Protein AF-A0A3E1EDT8-F1 (afdb_monomer_lite)

Foldseek 3Di:
DADDPVVVVVCCVVPPPDDPPVLQQDQDHHPVSLVVLLVVLLVVLLVQLVVQLVVQCVPVQPQWPPDPPDDLVSNLVSLVVSNVVSLVRSLVSSLVSCPNGRHPDDPDPSVVSSCVSSVQLVVQLVVQQVVLSVCSVVVNDTSVVSSVSSSVSSVVSSVVCCCVPVVDD

Secondary structure (DSSP, 8-state):
-PPPHHHHHHHHHHH-SS--HHHHH-SS--HHHHHHHHHHHHHHHHHHHHHHHHHHHHTTS---TT-TT--HHHHHHHHHHHHHHHHHHHHHHHHHHIIIII----SS-HHHHHHHHHHHHHHHHHHHHHHHHHHHHTT-S-HHHHHHHHHHHHHHHHHHHHHHHT---

Sequence (169 aa):
MQLSISELRDLVRQQGLLPTASTLLQKAPPSLLQLMKYGFFGVGSVLIYQSVFGMLGHSILPHFEELPSVSAGERKMNFILASAIGFGSANLFAYLTNVRWVFQGGRHNRITEFFLFSGVAFVGWVVGMIPGYLALEEGHAGSWVASGVVTVVSVIANFICRKLFIFVP

Radius of gyration: 19.09 Å; chains: 1; bounding box: 41×31×58 Å

Structure (mmCIF, N/CA/C/O backbone):
data_AF-A0A3E1EDT8-F1
#
_entry.id   AF-A0A3E1EDT8-F1
#
loop_
_atom_site.group_PDB
_atom_site.id
_atom_site.type_symbol
_atom_site.label_atom_id
_atom_site.label_alt_id
_atom_site.label_comp_id
_atom_site.label_asym_id
_atom_site.label_entity_id
_atom_site.label_seq_id
_atom_site.pdbx_PDB_ins_code
_atom_site.Cartn_x
_atom_site.Cartn_y
_atom_site.Cartn_z
_atom_site.occupancy
_atom_site.B_iso_or_equiv
_atom_site.auth_seq_id
_atom_site.auth_comp_id
_atom_site.auth_asym_id
_atom_site.auth_atom_id
_atom_site.pdbx_PDB_model_num
ATOM 1 N N . MET A 1 1 ? -6.668 4.376 28.227 1.00 40.19 1 MET A N 1
ATOM 2 C CA . MET A 1 1 ? -6.640 3.215 29.155 1.00 40.19 1 MET A CA 1
ATOM 3 C C . MET A 1 1 ? -5.840 2.090 28.494 1.00 40.19 1 MET A C 1
ATOM 5 O O . MET A 1 1 ? -6.380 1.360 27.674 1.00 40.19 1 MET A O 1
ATOM 9 N N . GLN A 1 2 ? -4.522 2.060 28.719 1.00 40.72 2 GLN A N 1
ATOM 10 C CA . GLN A 1 2 ? -3.594 1.090 28.118 1.00 40.72 2 GLN A CA 1
ATOM 11 C C . GLN A 1 2 ? -3.570 -0.173 28.980 1.00 40.72 2 GLN A C 1
ATOM 13 O O . GLN A 1 2 ? -3.262 -0.058 30.164 1.00 40.72 2 GLN A O 1
ATOM 18 N N . LEU A 1 3 ? -3.888 -1.345 28.415 1.00 51.41 3 LEU A N 1
ATOM 19 C CA . LEU A 1 3 ? -3.788 -2.584 29.183 1.00 51.41 3 LEU A CA 1
ATOM 20 C C . LEU A 1 3 ? -2.333 -3.075 29.295 1.00 51.41 3 LEU A C 1
ATOM 22 O O . LEU A 1 3 ? -1.617 -3.181 28.296 1.00 51.41 3 LEU A O 1
ATOM 26 N N . SER A 1 4 ? -1.925 -3.371 30.527 1.00 62.28 4 SER A N 1
ATOM 27 C CA . SER A 1 4 ? -0.604 -3.829 30.971 1.00 62.28 4 SER A CA 1
ATOM 28 C C . SER A 1 4 ? -0.453 -5.350 30.803 1.00 62.28 4 SER A C 1
ATOM 30 O O . SER A 1 4 ? -1.432 -6.095 30.819 1.00 62.28 4 SER A O 1
ATOM 32 N N . ILE A 1 5 ? 0.789 -5.847 30.709 1.00 59.50 5 ILE A N 1
ATOM 33 C CA . ILE A 1 5 ? 1.135 -7.289 30.696 1.00 59.50 5 ILE A CA 1
ATOM 34 C C . ILE A 1 5 ? 0.466 -8.046 31.864 1.00 59.50 5 ILE A C 1
ATOM 36 O O . ILE A 1 5 ? 0.157 -9.234 31.753 1.00 59.50 5 ILE A O 1
ATOM 40 N N . SER A 1 6 ? 0.186 -7.353 32.971 1.00 59.22 6 SER A N 1
ATOM 41 C CA . SER A 1 6 ? -0.538 -7.891 34.125 1.00 59.22 6 SER A CA 1
ATOM 42 C C . SER A 1 6 ? -1.968 -8.330 33.806 1.00 59.22 6 SER A C 1
ATOM 44 O O . SER A 1 6 ? -2.371 -9.400 34.246 1.00 59.22 6 SER A O 1
ATOM 46 N N . GLU A 1 7 ? -2.716 -7.579 33.000 1.00 62.50 7 GLU A N 1
ATOM 47 C CA . GLU A 1 7 ? -4.105 -7.925 32.670 1.00 62.50 7 GLU A CA 1
ATOM 48 C C . GLU A 1 7 ? -4.185 -9.051 31.634 1.00 62.50 7 GLU A C 1
ATOM 50 O O . GLU A 1 7 ? -5.140 -9.818 31.623 1.00 62.50 7 GLU A O 1
ATOM 55 N N . LEU A 1 8 ? -3.152 -9.198 30.798 1.00 57.38 8 LEU A N 1
ATOM 56 C CA . LEU A 1 8 ? -2.969 -10.334 29.891 1.00 57.38 8 LEU A CA 1
ATOM 57 C C . LEU A 1 8 ? -2.766 -11.627 30.691 1.00 57.38 8 LEU A C 1
ATOM 59 O O . LEU A 1 8 ? -3.400 -12.644 30.416 1.00 57.38 8 LEU A O 1
ATOM 63 N N . ARG A 1 9 ? -1.927 -11.559 31.734 1.00 62.66 9 ARG A N 1
ATOM 64 C CA . ARG A 1 9 ? -1.754 -12.650 32.694 1.00 62.66 9 ARG A CA 1
ATOM 65 C C . ARG A 1 9 ? -3.074 -12.969 33.389 1.00 62.66 9 ARG A C 1
ATOM 67 O O . ARG A 1 9 ? -3.389 -14.144 33.511 1.00 62.66 9 ARG A O 1
ATOM 74 N N . ASP A 1 10 ? -3.853 -11.968 33.785 1.00 64.06 10 ASP A N 1
ATOM 75 C CA . ASP A 1 10 ? -5.134 -12.185 34.467 1.00 64.06 10 ASP A CA 1
ATOM 76 C C . ASP A 1 10 ? -6.222 -12.742 33.527 1.00 64.06 10 ASP A C 1
ATOM 78 O O . ASP A 1 10 ? -6.965 -13.635 33.930 1.00 64.06 10 ASP A O 1
ATOM 82 N N . LEU A 1 11 ? -6.252 -12.340 32.251 1.00 58.78 11 LEU A N 1
ATOM 83 C CA . LEU A 1 11 ? -7.1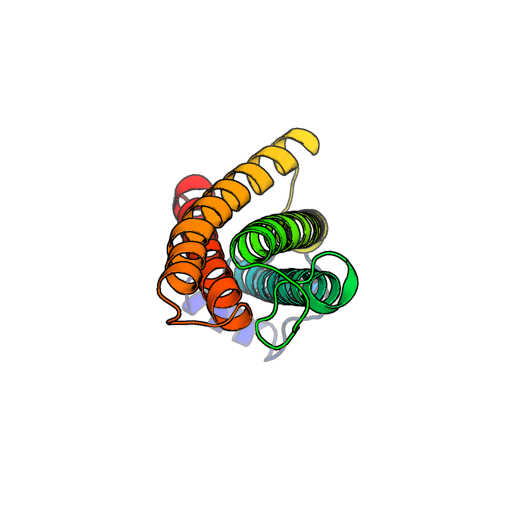12 -12.917 31.204 1.00 58.78 11 LEU A CA 1
ATOM 84 C C . LEU A 1 11 ? -6.776 -14.384 30.919 1.00 58.78 11 LEU A C 1
ATOM 86 O O . LEU A 1 11 ? -7.671 -15.226 30.878 1.00 58.78 11 LEU A O 1
ATOM 90 N N . VAL A 1 12 ? -5.487 -14.704 30.774 1.00 60.66 12 VAL A N 1
ATOM 91 C CA . VAL A 1 12 ? -5.000 -16.082 30.586 1.00 60.66 12 VAL A CA 1
ATOM 92 C C . VAL A 1 12 ? -5.297 -16.939 31.820 1.00 60.66 12 VAL A C 1
ATOM 94 O O . VAL A 1 12 ? -5.637 -18.115 31.696 1.00 60.66 12 VAL A O 1
ATOM 97 N N . ARG A 1 13 ? -5.214 -16.346 33.017 1.00 61.31 13 ARG A N 1
ATOM 98 C CA . ARG A 1 13 ? -5.467 -17.020 34.296 1.00 61.31 13 ARG A CA 1
ATOM 99 C C . ARG A 1 13 ? -6.959 -17.220 34.584 1.00 61.31 13 ARG A C 1
ATOM 101 O O . ARG A 1 13 ? -7.293 -18.191 35.251 1.00 61.31 13 ARG A O 1
ATOM 108 N N . GLN A 1 14 ? -7.841 -16.349 34.083 1.00 61.16 14 GLN A N 1
ATOM 109 C CA . GLN A 1 14 ? -9.298 -16.459 34.254 1.00 61.16 14 GLN A CA 1
ATOM 110 C C . GLN A 1 14 ? -10.004 -17.271 33.156 1.00 61.16 14 GLN A C 1
ATOM 112 O O . GLN A 1 14 ? -10.996 -17.926 33.461 1.00 61.16 14 GLN A O 1
ATOM 117 N N . GLN A 1 15 ? -9.538 -17.240 31.900 1.00 55.94 15 GLN A N 1
ATOM 118 C CA . GLN A 1 15 ? -10.228 -17.888 30.764 1.00 55.94 15 GLN A CA 1
ATOM 119 C C . GLN A 1 15 ? -9.564 -19.186 30.269 1.00 55.94 15 GLN A C 1
ATOM 121 O O . GLN A 1 15 ? -10.151 -19.894 29.453 1.00 55.94 15 GLN A O 1
ATOM 126 N N . GLY A 1 16 ? -8.379 -19.541 30.779 1.00 49.34 16 GLY A N 1
ATOM 127 C CA . GLY A 1 16 ? -7.576 -20.637 30.232 1.00 49.34 16 GLY A CA 1
ATOM 128 C C . GLY A 1 16 ? -6.863 -20.229 28.937 1.00 49.34 16 GLY A C 1
ATOM 129 O O . GLY A 1 16 ? -7.198 -19.226 28.317 1.00 49.34 16 GLY A O 1
ATOM 130 N N . LEU A 1 17 ? -5.843 -21.004 28.549 1.00 52.09 17 LEU A N 1
ATOM 131 C CA . LEU A 1 17 ? -4.834 -20.736 27.500 1.00 52.09 17 LEU A CA 1
ATOM 132 C C . LEU A 1 17 ? -5.343 -20.243 26.130 1.00 52.09 17 LEU A C 1
ATOM 134 O O . LEU A 1 17 ? -4.532 -19.810 25.312 1.00 52.09 17 LEU A O 1
ATOM 138 N N . LEU A 1 18 ? -6.644 -20.311 25.858 1.00 54.69 18 LEU A N 1
ATOM 139 C CA . LEU A 1 18 ? -7.230 -19.939 24.582 1.00 54.69 18 LEU A CA 1
ATOM 140 C C . LEU A 1 18 ? -8.352 -18.917 24.805 1.00 54.69 18 LE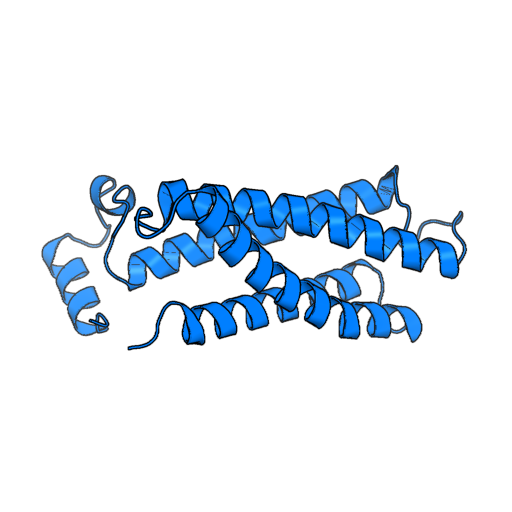U A C 1
ATOM 142 O O . LEU A 1 18 ? -9.359 -19.263 25.424 1.00 54.69 18 LEU A O 1
ATOM 146 N N . PRO A 1 19 ? -8.231 -17.677 24.290 1.00 55.84 19 PRO A N 1
ATOM 147 C CA . PRO A 1 19 ? -9.361 -16.759 24.263 1.00 55.84 19 PRO A CA 1
ATOM 148 C C . PRO A 1 19 ? -10.521 -17.435 23.529 1.00 55.84 19 PRO A C 1
ATOM 150 O O . PRO A 1 19 ? -10.361 -17.918 22.406 1.00 55.84 19 PRO A O 1
ATOM 153 N N . THR A 1 20 ? -11.687 -17.485 24.168 1.00 57.81 20 THR A N 1
ATOM 154 C CA . THR A 1 20 ? -12.886 -18.113 23.609 1.00 57.81 20 THR A CA 1
ATOM 155 C C . THR A 1 20 ? -13.177 -17.535 22.221 1.00 57.81 20 THR A C 1
ATOM 157 O O . THR A 1 20 ? -13.018 -16.331 21.997 1.00 57.81 20 THR A O 1
ATOM 160 N N . ALA A 1 21 ? -13.629 -18.364 21.274 1.00 56.72 21 ALA A N 1
ATOM 161 C CA . ALA A 1 21 ? -13.950 -17.922 19.910 1.00 56.72 21 ALA A CA 1
ATOM 162 C C . ALA A 1 21 ? -14.904 -16.707 19.889 1.00 56.72 21 ALA A C 1
ATOM 164 O O . ALA A 1 21 ? -14.790 -15.829 19.037 1.00 56.72 21 ALA A O 1
ATOM 165 N N . SER A 1 22 ? -15.789 -16.603 20.884 1.00 55.88 22 SER A N 1
ATOM 166 C CA . SER A 1 22 ? -16.663 -15.450 21.107 1.00 55.88 22 SER A CA 1
ATOM 167 C C . SER A 1 22 ? -15.902 -14.148 21.401 1.00 55.88 22 SER A C 1
ATOM 169 O O . SER A 1 22 ? -16.263 -13.104 20.861 1.00 55.88 22 SER A O 1
ATOM 171 N N . THR A 1 23 ? -14.824 -14.190 22.187 1.00 58.75 23 THR A N 1
ATOM 172 C CA . THR A 1 23 ? -13.964 -13.041 22.521 1.00 58.75 23 THR A CA 1
ATOM 173 C C . THR A 1 23 ? -13.156 -12.577 21.306 1.00 58.75 23 THR A C 1
ATOM 175 O O . THR A 1 23 ? -13.017 -11.378 21.061 1.00 58.75 23 THR A O 1
ATOM 178 N N . LEU A 1 24 ? -12.688 -13.517 20.475 1.00 57.72 24 LEU A N 1
ATOM 179 C CA . LEU A 1 24 ? -12.022 -13.215 19.202 1.00 57.72 24 LEU A CA 1
ATOM 180 C C . LEU A 1 24 ? -12.967 -12.574 18.178 1.00 57.72 24 LEU A C 1
ATOM 182 O O . LEU A 1 24 ? -12.514 -11.811 17.330 1.00 57.72 24 LEU A O 1
ATOM 186 N N . LEU A 1 25 ? -14.273 -12.817 18.258 1.00 58.81 25 LEU A N 1
ATOM 187 C CA . LEU A 1 25 ? -15.264 -12.235 17.348 1.00 58.81 25 LEU A CA 1
ATOM 188 C C . LEU A 1 25 ? -15.774 -10.851 17.792 1.00 58.81 25 LEU A C 1
ATOM 190 O O . LEU A 1 25 ? -16.412 -10.157 16.999 1.00 58.81 25 LEU A O 1
ATOM 194 N N . GLN A 1 26 ? -15.460 -10.395 19.011 1.00 62.94 26 GLN A N 1
ATOM 195 C CA . GLN A 1 26 ? -15.865 -9.065 19.477 1.00 62.94 26 GLN A CA 1
ATOM 196 C C . GLN A 1 26 ? -15.153 -7.943 18.709 1.00 62.94 26 GLN A C 1
ATOM 198 O O . GLN A 1 26 ? -13.947 -7.990 18.465 1.00 62.94 26 GLN A O 1
ATOM 203 N N . LYS A 1 27 ? -15.910 -6.900 18.352 1.00 52.78 27 LYS A N 1
ATOM 204 C CA . LYS A 1 27 ? -15.438 -5.721 17.601 1.00 52.78 27 LYS A CA 1
ATOM 205 C C . LYS A 1 27 ? -14.545 -4.759 18.401 1.00 52.78 27 LYS A C 1
ATOM 207 O O . LYS A 1 27 ? -13.895 -3.924 17.787 1.00 52.78 27 LYS A O 1
ATOM 212 N N . ALA A 1 28 ? -14.534 -4.852 19.732 1.00 55.19 28 ALA A N 1
ATOM 213 C CA . ALA A 1 28 ? -13.665 -4.067 20.619 1.00 55.19 28 ALA A CA 1
ATOM 214 C C . ALA A 1 28 ? -13.077 -4.961 21.721 1.00 55.19 28 ALA A C 1
ATOM 216 O O . ALA A 1 28 ? -13.509 -4.895 22.871 1.00 55.19 28 ALA A O 1
ATOM 217 N N . PRO A 1 29 ? -12.148 -5.859 21.368 1.00 58.66 29 PRO A N 1
ATOM 218 C CA . PRO A 1 29 ? -11.437 -6.637 22.366 1.00 58.66 29 PRO A CA 1
ATOM 219 C C . PRO A 1 29 ? -10.416 -5.749 23.113 1.00 58.66 29 PRO A C 1
ATOM 221 O O . PRO A 1 29 ? -10.138 -4.637 22.658 1.00 58.66 29 PRO A O 1
ATOM 224 N N . PRO A 1 30 ? -9.815 -6.223 24.221 1.00 69.62 30 PRO A N 1
ATOM 225 C CA . PRO A 1 30 ? -8.721 -5.526 24.902 1.00 69.62 30 PRO A CA 1
ATOM 226 C C . PRO A 1 30 ? -7.651 -5.021 23.920 1.00 69.62 30 PRO A C 1
ATOM 228 O O . PRO A 1 30 ? -7.389 -5.678 22.907 1.00 69.62 30 PRO A O 1
ATOM 231 N N . SER A 1 31 ? -7.007 -3.886 24.223 1.00 68.88 31 SER A N 1
ATOM 232 C CA . SER A 1 31 ? -6.115 -3.149 23.303 1.00 68.88 31 SER A CA 1
ATOM 233 C C . SER A 1 31 ? -5.069 -4.023 22.599 1.00 68.88 31 SER A C 1
ATOM 235 O O . SER A 1 31 ? -4.755 -3.801 21.430 1.00 68.88 31 SER A O 1
ATOM 237 N N . LEU A 1 32 ? -4.568 -5.061 23.271 1.00 66.25 32 LEU A N 1
ATOM 238 C CA . LEU A 1 32 ? -3.635 -6.016 22.681 1.00 66.25 32 LEU A CA 1
ATOM 239 C C . LEU A 1 32 ? -4.274 -6.937 21.632 1.00 66.25 32 LEU A C 1
ATOM 241 O O . LEU A 1 32 ? -3.706 -7.138 20.565 1.00 66.25 32 LEU A O 1
ATOM 245 N N . LEU A 1 33 ? -5.451 -7.501 21.898 1.00 69.94 33 LEU A N 1
ATOM 246 C CA . LEU A 1 33 ? -6.124 -8.376 20.935 1.00 69.94 33 LEU A CA 1
ATOM 247 C C . LEU A 1 33 ? -6.599 -7.573 19.710 1.00 69.94 33 LEU A C 1
ATOM 249 O O . LEU A 1 33 ? -6.584 -8.073 18.585 1.00 69.94 33 LEU A O 1
ATOM 253 N N . GLN A 1 34 ? -6.937 -6.297 19.898 1.00 69.81 34 GLN A N 1
ATOM 254 C CA . GLN A 1 34 ? -7.182 -5.367 18.799 1.00 69.81 34 GLN A CA 1
ATOM 255 C C . GLN A 1 34 ? -5.914 -5.133 17.962 1.00 69.81 34 GLN A C 1
ATOM 257 O O . GLN A 1 34 ? -5.981 -5.193 16.734 1.00 69.81 34 GLN A O 1
ATOM 262 N N . LEU A 1 35 ? -4.756 -4.948 18.607 1.00 74.25 35 LEU A N 1
ATOM 263 C CA . LEU A 1 35 ? -3.455 -4.851 17.937 1.00 74.25 35 LEU A CA 1
ATOM 264 C C . LEU A 1 35 ? -3.108 -6.131 17.161 1.00 74.25 35 LEU A C 1
ATOM 266 O O . LEU A 1 35 ? -2.631 -6.044 16.033 1.00 74.25 35 LEU A O 1
ATOM 270 N N . MET A 1 36 ? -3.387 -7.314 17.716 1.00 76.00 36 MET A N 1
ATOM 271 C CA . MET A 1 36 ? -3.151 -8.591 17.031 1.00 76.00 36 MET A CA 1
ATOM 272 C C . MET A 1 36 ? -4.004 -8.728 15.768 1.00 76.00 36 MET A C 1
ATOM 274 O O . MET A 1 36 ? -3.479 -9.069 14.709 1.00 76.00 36 MET A O 1
ATOM 278 N N . LYS A 1 37 ? -5.305 -8.413 15.843 1.00 79.38 37 LYS A N 1
ATOM 279 C CA . LYS A 1 37 ? -6.189 -8.403 14.664 1.00 79.38 37 LYS A CA 1
ATOM 280 C C . LYS A 1 37 ? -5.725 -7.393 13.623 1.00 79.38 37 LYS A C 1
ATOM 282 O O . LYS A 1 37 ? -5.686 -7.708 12.437 1.00 79.38 37 LYS A O 1
ATOM 287 N N . TYR A 1 38 ? -5.362 -6.193 14.072 1.00 80.06 38 TYR A N 1
ATOM 288 C CA . TYR A 1 38 ? -4.818 -5.150 13.213 1.00 80.06 38 TYR A CA 1
ATOM 289 C C . TYR A 1 38 ? -3.562 -5.635 12.477 1.00 80.06 38 TYR A C 1
ATOM 291 O O . TYR A 1 38 ? -3.481 -5.506 11.259 1.00 80.06 38 TYR A O 1
ATOM 299 N N . GLY A 1 39 ? -2.620 -6.251 13.197 1.00 82.00 39 GLY A N 1
ATOM 300 C CA . GLY A 1 39 ? -1.409 -6.833 12.622 1.00 82.00 39 GLY A CA 1
ATOM 301 C C . GLY A 1 39 ? -1.714 -7.938 11.611 1.00 82.00 39 GLY A C 1
ATOM 302 O O . GLY A 1 39 ? -1.183 -7.912 10.505 1.00 82.00 39 GLY A O 1
ATOM 303 N N . PHE A 1 40 ? -2.625 -8.855 11.943 1.00 87.38 40 PHE A N 1
ATOM 304 C CA . PHE A 1 40 ? -3.041 -9.943 11.054 1.00 87.38 40 PHE A CA 1
ATOM 305 C C . PHE A 1 40 ? -3.625 -9.429 9.729 1.00 87.38 40 PHE A C 1
ATOM 307 O O . PHE A 1 40 ? -3.173 -9.821 8.652 1.00 87.38 40 PHE A O 1
ATOM 314 N N . PHE A 1 41 ? -4.585 -8.501 9.784 1.00 88.88 41 PHE A N 1
ATOM 315 C CA . PHE A 1 41 ? -5.144 -7.898 8.570 1.00 88.88 41 PHE A CA 1
ATOM 316 C C . PHE A 1 41 ? -4.138 -6.997 7.843 1.00 88.88 41 PHE A C 1
ATOM 318 O O . PHE A 1 41 ? -4.192 -6.889 6.619 1.00 88.88 41 PHE A O 1
ATOM 325 N N . GLY A 1 42 ? -3.185 -6.402 8.566 1.00 87.25 42 GLY A N 1
ATOM 326 C CA . GLY A 1 42 ? -2.049 -5.688 7.988 1.00 87.25 42 GLY A CA 1
ATOM 327 C C . GLY A 1 42 ? -1.179 -6.594 7.115 1.00 87.25 42 GLY A C 1
ATOM 328 O O . GLY A 1 42 ? -0.891 -6.240 5.974 1.00 87.25 42 GLY A O 1
ATOM 329 N N . VAL A 1 43 ? -0.837 -7.795 7.591 1.00 90.56 43 VAL A N 1
ATOM 330 C CA . VAL A 1 43 ? -0.117 -8.800 6.785 1.00 90.56 43 VAL A CA 1
ATOM 331 C C . VAL A 1 43 ? -0.936 -9.196 5.555 1.00 90.56 43 VAL A C 1
ATOM 333 O O . VAL A 1 43 ? -0.402 -9.216 4.449 1.00 90.56 43 VAL A O 1
ATOM 336 N N . GLY A 1 44 ? -2.244 -9.426 5.710 1.00 93.31 44 GLY A N 1
ATOM 337 C CA . GLY A 1 44 ? -3.134 -9.706 4.575 1.00 93.31 44 GLY A CA 1
ATOM 338 C C . GLY A 1 44 ? -3.131 -8.591 3.521 1.00 93.31 44 GLY A C 1
ATOM 339 O O . GLY A 1 44 ? -3.065 -8.863 2.325 1.00 93.31 44 GLY A O 1
ATOM 340 N N . SER A 1 45 ? -3.115 -7.329 3.957 1.00 93.00 45 SER A N 1
ATOM 341 C CA . SER A 1 45 ? -2.999 -6.169 3.068 1.00 93.00 45 SER A CA 1
ATOM 342 C C . SER A 1 45 ? -1.679 -6.161 2.291 1.00 93.00 45 SER A C 1
ATOM 344 O O . SER A 1 45 ? -1.676 -5.837 1.106 1.00 93.00 45 SER A O 1
ATOM 346 N N . VAL A 1 46 ? -0.562 -6.523 2.930 1.00 93.12 46 VAL A N 1
ATOM 347 C CA . VAL A 1 46 ? 0.747 -6.626 2.263 1.00 93.12 46 VAL A CA 1
ATOM 348 C C . VAL A 1 46 ? 0.740 -7.729 1.205 1.00 93.12 46 VAL A C 1
ATOM 350 O O . VAL A 1 46 ? 1.233 -7.516 0.099 1.00 93.12 46 VAL A O 1
ATOM 353 N N . LEU A 1 47 ? 0.140 -8.885 1.502 1.00 95.31 47 LEU A N 1
ATOM 354 C CA . LEU A 1 47 ? 0.023 -9.977 0.532 1.00 95.31 47 LEU A CA 1
ATOM 355 C C . LEU A 1 47 ? -0.806 -9.565 -0.688 1.00 95.31 47 LEU A C 1
ATOM 357 O O . LEU A 1 47 ? -0.416 -9.864 -1.814 1.00 95.31 47 LEU A O 1
ATOM 361 N N . ILE A 1 48 ? -1.908 -8.836 -0.485 1.00 96.38 48 ILE A N 1
ATOM 362 C CA . ILE A 1 48 ? -2.717 -8.295 -1.587 1.00 96.38 48 ILE A CA 1
ATOM 363 C C . ILE A 1 48 ? -1.908 -7.307 -2.422 1.00 96.38 48 ILE A C 1
ATOM 365 O O . ILE A 1 48 ? -1.918 -7.419 -3.646 1.00 96.38 48 ILE A O 1
ATOM 369 N N . TYR A 1 49 ? -1.180 -6.386 -1.781 1.00 95.50 49 TYR A N 1
ATOM 370 C CA . TYR A 1 49 ? -0.307 -5.443 -2.480 1.00 95.50 49 TYR A CA 1
ATOM 371 C C . TYR A 1 49 ? 0.681 -6.180 -3.389 1.00 95.50 49 TYR A C 1
ATOM 373 O O . TYR A 1 49 ? 0.697 -5.935 -4.592 1.00 95.50 49 TYR A O 1
ATOM 381 N N . GLN A 1 50 ? 1.447 -7.122 -2.829 1.00 93.62 50 GLN A N 1
ATOM 382 C CA . GLN A 1 50 ? 2.480 -7.845 -3.574 1.00 93.62 50 GLN A CA 1
ATOM 383 C C . GLN A 1 50 ? 1.894 -8.734 -4.673 1.00 93.62 50 GLN A C 1
ATOM 385 O O . GLN A 1 50 ? 2.460 -8.818 -5.760 1.00 93.62 50 GLN A O 1
ATOM 390 N N . SER A 1 51 ? 0.735 -9.350 -4.425 1.00 95.62 51 SER A N 1
ATOM 391 C CA . SER A 1 51 ? 0.054 -10.181 -5.422 1.00 95.62 51 SER A CA 1
ATOM 392 C C . SER A 1 51 ? -0.421 -9.344 -6.607 1.00 95.62 51 SER A C 1
ATOM 394 O O . SER A 1 51 ? -0.123 -9.678 -7.748 1.00 95.62 51 SER A O 1
ATOM 396 N N . VAL A 1 52 ? -1.111 -8.227 -6.356 1.00 96.69 52 VAL A N 1
ATOM 397 C CA . VAL A 1 52 ? -1.600 -7.336 -7.421 1.00 96.69 52 VAL A CA 1
ATOM 398 C C . VAL A 1 52 ? -0.432 -6.706 -8.175 1.00 96.69 52 VAL A C 1
ATOM 400 O O . VAL A 1 52 ? -0.429 -6.710 -9.404 1.00 96.69 52 VAL A O 1
ATOM 403 N N . PHE A 1 53 ? 0.576 -6.215 -7.453 1.00 94.94 53 PHE A N 1
ATOM 404 C CA . PHE A 1 53 ? 1.786 -5.643 -8.036 1.00 94.94 53 PHE A CA 1
ATOM 405 C C . PHE A 1 53 ? 2.496 -6.645 -8.957 1.00 94.94 53 PHE A C 1
ATOM 407 O O . PHE A 1 53 ? 2.755 -6.328 -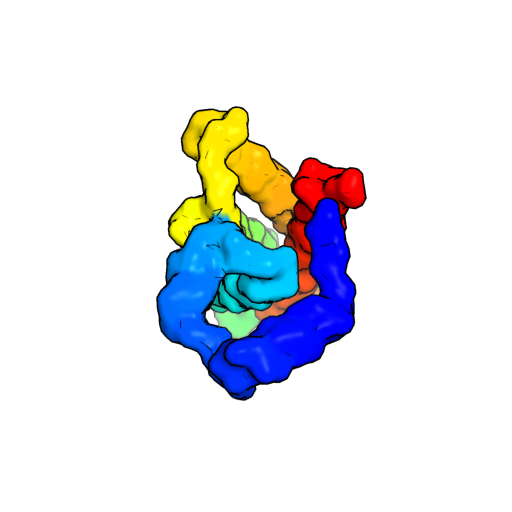10.117 1.00 94.94 53 PHE A O 1
ATOM 414 N N . GLY A 1 54 ? 2.730 -7.873 -8.482 1.00 93.12 54 GLY A N 1
ATOM 415 C CA . GLY A 1 54 ? 3.376 -8.928 -9.261 1.00 93.12 54 GLY A CA 1
ATOM 416 C C . GLY A 1 54 ? 2.547 -9.389 -10.457 1.00 93.12 54 GLY A C 1
ATOM 417 O O . GLY A 1 54 ? 3.071 -9.493 -11.564 1.00 93.12 54 GLY A O 1
ATOM 418 N N . MET A 1 55 ? 1.239 -9.599 -10.276 1.00 95.00 55 MET A N 1
ATOM 419 C CA . MET A 1 55 ? 0.341 -9.977 -11.371 1.00 95.00 55 MET A CA 1
ATOM 420 C C . MET A 1 55 ? 0.356 -8.932 -12.488 1.00 95.00 55 MET A C 1
ATOM 422 O O . MET A 1 55 ? 0.516 -9.292 -13.653 1.00 95.00 55 MET A O 1
ATOM 426 N N . LEU A 1 56 ? 0.242 -7.645 -12.148 1.00 94.12 56 LEU A N 1
ATOM 427 C CA . LEU A 1 56 ? 0.332 -6.559 -13.125 1.00 94.12 56 LEU A CA 1
ATOM 428 C C . LEU A 1 56 ? 1.724 -6.490 -13.754 1.00 94.12 56 LEU A C 1
ATOM 430 O O . LEU A 1 56 ? 1.825 -6.322 -14.965 1.00 94.12 56 LEU A O 1
ATOM 434 N N . GLY A 1 57 ? 2.773 -6.685 -12.955 1.00 91.50 57 GLY A N 1
ATOM 435 C CA . GLY A 1 57 ? 4.166 -6.655 -13.389 1.00 91.50 57 GLY A CA 1
ATOM 436 C C . GLY A 1 57 ? 4.573 -7.731 -14.379 1.00 91.50 57 GLY A C 1
ATOM 437 O O . GLY A 1 57 ? 5.486 -7.501 -15.165 1.00 91.50 57 GLY A O 1
ATOM 438 N N . HIS A 1 58 ? 3.894 -8.876 -14.380 1.00 89.56 58 HIS A N 1
ATOM 439 C CA . HIS A 1 58 ? 4.133 -9.943 -15.353 1.00 89.56 58 HIS A CA 1
ATOM 440 C C . HIS A 1 58 ? 3.211 -9.885 -16.578 1.00 89.56 58 HIS A C 1
ATOM 442 O O . HIS A 1 58 ? 3.489 -10.566 -17.559 1.00 89.56 58 HIS A O 1
ATOM 448 N N . SER A 1 59 ? 2.117 -9.114 -16.539 1.00 90.06 59 SER A N 1
ATOM 449 C CA . SER A 1 59 ? 1.073 -9.166 -17.575 1.00 90.06 59 SER A CA 1
ATOM 450 C C . SER A 1 59 ? 0.794 -7.818 -18.243 1.00 90.06 59 SER A C 1
ATOM 452 O O . SER A 1 59 ? 1.126 -7.633 -19.409 1.00 90.06 59 SER A O 1
ATOM 454 N N . ILE A 1 60 ? 0.166 -6.884 -17.527 1.00 92.00 60 ILE A N 1
ATOM 455 C CA . ILE A 1 60 ? -0.398 -5.646 -18.093 1.00 92.00 60 ILE A CA 1
ATOM 456 C C . ILE A 1 60 ? 0.613 -4.495 -18.066 1.00 92.00 60 ILE A C 1
ATOM 458 O O . ILE A 1 60 ? 0.676 -3.697 -18.996 1.00 92.00 60 ILE A O 1
ATOM 462 N N . LEU A 1 61 ? 1.394 -4.399 -16.991 1.00 92.38 61 LEU A N 1
ATOM 463 C CA . LEU A 1 61 ? 2.332 -3.312 -16.716 1.00 92.38 61 LEU A CA 1
ATOM 464 C C . LEU A 1 61 ? 3.734 -3.893 -16.520 1.00 92.38 61 LEU A C 1
ATOM 466 O O . LEU A 1 61 ? 4.240 -3.880 -15.393 1.00 92.38 61 LEU A O 1
ATOM 470 N N . PRO A 1 62 ? 4.360 -4.431 -17.581 1.00 91.00 62 PRO A N 1
ATOM 471 C CA . PRO A 1 62 ? 5.623 -5.137 -17.471 1.00 91.00 62 PRO A CA 1
ATOM 472 C C . PRO A 1 62 ? 6.707 -4.222 -16.906 1.00 91.00 62 PRO A C 1
ATOM 474 O O . PRO A 1 62 ? 7.043 -3.191 -17.493 1.00 91.00 62 PRO A O 1
ATOM 477 N N . HIS A 1 63 ? 7.226 -4.584 -15.734 1.00 88.62 63 HIS A N 1
ATOM 478 C CA . HIS A 1 63 ? 8.241 -3.788 -15.045 1.00 88.62 63 HIS A CA 1
ATOM 479 C C . HIS A 1 63 ? 9.338 -4.616 -14.366 1.00 88.62 63 HIS A C 1
ATOM 481 O O . HIS A 1 63 ? 10.214 -4.041 -13.721 1.00 88.62 63 HIS A O 1
ATOM 487 N N . PHE A 1 64 ? 9.306 -5.945 -14.480 1.00 87.25 64 PHE A N 1
ATOM 488 C CA . PHE A 1 64 ? 10.381 -6.810 -13.995 1.00 87.25 64 PHE A CA 1
ATOM 489 C C . PHE A 1 64 ? 11.589 -6.794 -14.929 1.00 87.25 64 PHE A C 1
ATOM 491 O O . PHE A 1 64 ? 11.461 -6.620 -16.141 1.00 87.25 64 PHE A O 1
ATOM 498 N N . GLU A 1 65 ? 12.776 -6.964 -14.349 1.00 81.94 65 GLU A N 1
ATOM 499 C CA . GLU A 1 65 ? 14.036 -6.799 -15.075 1.00 81.94 65 GLU A CA 1
ATOM 500 C C . GLU A 1 65 ? 14.294 -7.883 -16.113 1.00 81.94 65 GLU A C 1
ATOM 502 O O . GLU A 1 65 ? 14.841 -7.601 -17.177 1.00 81.94 65 GLU A O 1
ATOM 507 N N . GLU A 1 66 ? 13.815 -9.084 -15.810 1.00 80.38 66 GLU A N 1
ATOM 508 C CA . GLU A 1 66 ? 13.852 -10.286 -16.639 1.00 80.38 66 GLU A CA 1
ATOM 509 C C . GLU A 1 66 ? 12.985 -10.207 -17.905 1.00 80.38 66 GLU A C 1
ATOM 511 O O . GLU A 1 66 ? 13.110 -11.059 -18.783 1.00 80.38 66 GLU A O 1
ATOM 516 N N . LEU A 1 67 ? 12.124 -9.190 -18.032 1.00 78.56 67 LEU A N 1
ATOM 517 C CA . LEU A 1 67 ? 11.261 -9.013 -19.199 1.00 78.56 67 LEU A CA 1
ATOM 518 C C . LEU A 1 67 ? 11.989 -8.198 -20.289 1.00 78.56 67 LEU A C 1
ATOM 520 O O . LEU A 1 67 ? 12.287 -7.017 -20.077 1.00 78.56 67 LEU A O 1
ATOM 524 N N . PRO A 1 68 ? 12.253 -8.788 -21.474 1.00 68.81 68 PRO A N 1
ATOM 525 C CA . PRO A 1 68 ? 13.148 -8.213 -22.483 1.00 68.81 68 PRO A CA 1
ATOM 526 C C . PRO A 1 68 ? 12.539 -7.072 -23.319 1.00 68.81 68 PRO A C 1
ATOM 528 O O . PRO A 1 68 ? 13.218 -6.527 -24.183 1.00 68.81 68 PRO A O 1
ATOM 531 N N . SER A 1 69 ? 11.272 -6.706 -23.106 1.00 66.75 69 SER A N 1
ATOM 532 C CA . SER A 1 69 ? 10.490 -5.907 -24.064 1.00 66.75 69 SER A CA 1
ATOM 533 C C . SER A 1 69 ? 10.148 -4.479 -23.621 1.00 66.75 69 SER A C 1
ATOM 535 O O . SER A 1 69 ? 9.236 -3.888 -24.192 1.00 66.75 69 SER A O 1
ATOM 537 N N . VAL A 1 70 ? 10.805 -3.926 -22.595 1.00 81.56 70 VAL A N 1
ATOM 538 C CA . VAL A 1 70 ? 10.406 -2.629 -22.011 1.00 81.56 70 VAL A CA 1
ATOM 539 C C . VAL A 1 70 ? 11.615 -1.730 -21.789 1.00 81.56 70 VAL A C 1
ATOM 541 O O . VAL A 1 70 ? 12.594 -2.147 -21.166 1.00 81.56 70 VAL A O 1
ATOM 544 N N . SER A 1 71 ? 11.544 -0.485 -22.263 1.00 85.62 71 SER A N 1
ATOM 545 C CA . SER A 1 71 ? 12.592 0.509 -22.017 1.00 85.62 71 SER A CA 1
ATOM 546 C C . SER A 1 71 ? 12.683 0.882 -20.531 1.00 85.62 71 SER A C 1
ATOM 548 O O . SER A 1 71 ? 11.731 0.724 -19.765 1.00 85.62 71 SER A O 1
ATOM 550 N N . ALA A 1 72 ? 13.821 1.431 -20.095 1.00 82.06 72 ALA A N 1
ATOM 551 C CA . ALA A 1 72 ? 14.007 1.829 -18.696 1.00 82.06 72 ALA A CA 1
ATOM 552 C C . ALA A 1 72 ? 12.974 2.877 -18.223 1.00 82.06 72 ALA A C 1
ATOM 554 O O . ALA A 1 72 ? 12.518 2.825 -17.082 1.00 82.06 72 ALA A O 1
ATOM 555 N N . GLY A 1 73 ? 12.576 3.810 -19.096 1.00 83.56 73 GLY A N 1
ATOM 556 C CA . GLY A 1 73 ? 11.562 4.822 -18.780 1.00 83.56 73 GLY A CA 1
ATOM 557 C C . GLY A 1 73 ? 10.162 4.225 -18.618 1.00 83.56 73 GLY A C 1
ATOM 558 O O . GLY A 1 73 ? 9.474 4.505 -17.637 1.00 83.56 73 GLY A O 1
ATOM 559 N N . GLU A 1 74 ? 9.763 3.343 -19.535 1.00 88.06 74 GLU A N 1
ATOM 560 C CA . GLU A 1 74 ? 8.479 2.636 -19.457 1.00 88.06 74 GLU A CA 1
ATOM 561 C C . GLU A 1 74 ? 8.419 1.714 -18.238 1.00 88.06 74 GLU A C 1
ATOM 563 O O . GLU A 1 74 ? 7.405 1.673 -17.546 1.00 88.06 74 GLU A O 1
ATOM 568 N N . ARG A 1 75 ? 9.526 1.039 -17.907 1.00 86.81 75 ARG A N 1
ATOM 569 C CA . ARG A 1 75 ? 9.642 0.179 -16.723 1.00 86.81 75 ARG A CA 1
ATOM 570 C C . ARG A 1 75 ? 9.355 0.952 -15.437 1.00 86.81 75 ARG A C 1
ATOM 572 O O . ARG A 1 75 ? 8.600 0.474 -14.594 1.00 86.81 75 ARG A O 1
ATOM 579 N N .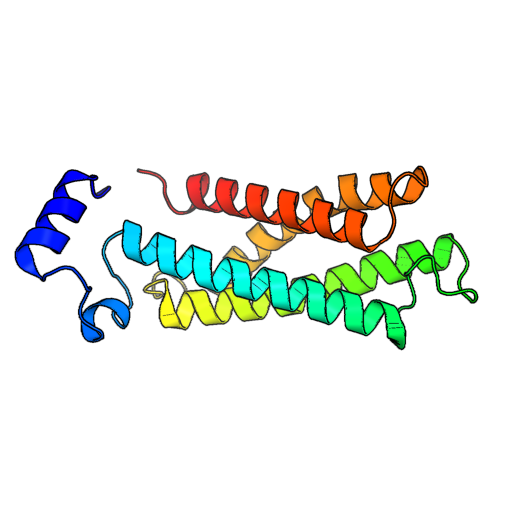 LYS A 1 76 ? 9.906 2.162 -15.308 1.00 87.19 76 LYS A N 1
ATOM 580 C CA . LYS A 1 76 ? 9.661 3.050 -14.160 1.00 87.19 76 LYS A CA 1
ATOM 581 C C . LYS A 1 76 ? 8.193 3.460 -14.067 1.00 87.19 76 LYS A C 1
ATOM 583 O O . LYS A 1 76 ? 7.602 3.375 -12.993 1.00 87.19 76 LYS A O 1
ATOM 588 N N . MET A 1 77 ? 7.588 3.862 -15.184 1.00 89.94 77 MET A N 1
ATOM 589 C CA . MET A 1 77 ? 6.172 4.238 -15.206 1.00 89.94 77 MET A CA 1
ATOM 590 C C . MET A 1 77 ? 5.272 3.049 -14.851 1.00 89.94 77 MET A C 1
ATOM 592 O O . MET A 1 77 ? 4.399 3.163 -13.992 1.00 89.94 77 MET A O 1
ATOM 596 N N . ASN A 1 78 ? 5.532 1.884 -15.442 1.00 92.62 78 ASN A N 1
ATOM 597 C CA . ASN A 1 78 ? 4.801 0.650 -15.170 1.00 92.62 78 ASN A CA 1
ATOM 598 C C . ASN A 1 78 ? 4.932 0.220 -13.705 1.00 92.62 78 ASN A C 1
ATOM 600 O O . ASN A 1 78 ? 3.936 -0.175 -13.102 1.00 92.62 78 ASN A O 1
ATOM 604 N N . PHE A 1 79 ? 6.119 0.359 -13.107 1.00 91.12 79 PHE A N 1
ATOM 605 C CA . PHE A 1 79 ? 6.340 0.119 -11.680 1.00 91.12 79 PHE A CA 1
ATOM 606 C C . PHE A 1 79 ? 5.484 1.044 -10.805 1.00 91.12 79 PHE A C 1
ATOM 608 O O . PHE A 1 79 ? 4.829 0.575 -9.872 1.00 91.12 79 PHE A O 1
ATOM 615 N N . ILE A 1 80 ? 5.456 2.348 -11.106 1.00 92.25 80 ILE A N 1
ATOM 616 C CA . ILE A 1 80 ? 4.662 3.333 -10.355 1.00 92.25 80 ILE A CA 1
ATOM 617 C C . ILE A 1 80 ? 3.168 3.012 -10.467 1.00 92.25 80 ILE A C 1
ATOM 619 O O . ILE A 1 80 ? 2.472 2.975 -9.453 1.00 92.25 80 ILE A O 1
ATOM 623 N N . LEU A 1 81 ? 2.679 2.733 -11.677 1.00 94.38 81 LEU A N 1
ATOM 624 C CA . LEU A 1 81 ? 1.274 2.408 -11.926 1.00 94.38 81 LEU A CA 1
ATOM 625 C C . LEU A 1 81 ? 0.862 1.095 -11.247 1.00 94.38 81 LEU A C 1
ATOM 627 O O . LEU A 1 81 ? -0.165 1.053 -10.568 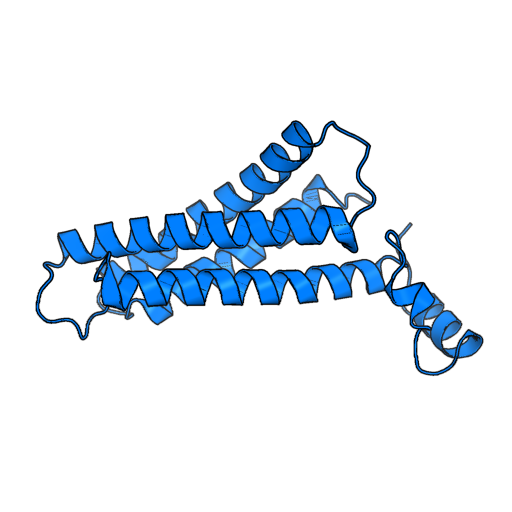1.00 94.38 81 LEU A O 1
ATOM 631 N N . ALA A 1 82 ? 1.677 0.042 -11.360 1.00 94.44 82 ALA A N 1
ATOM 632 C CA . ALA A 1 82 ? 1.426 -1.231 -10.690 1.00 94.44 82 ALA A CA 1
ATOM 633 C C . ALA A 1 82 ? 1.429 -1.067 -9.163 1.00 94.44 82 ALA A C 1
ATOM 635 O O . ALA A 1 82 ? 0.553 -1.604 -8.483 1.00 94.44 82 ALA A O 1
ATOM 636 N N . SER A 1 83 ? 2.358 -0.268 -8.626 1.00 93.12 83 SER A N 1
ATOM 637 C CA . SER A 1 83 ? 2.421 0.061 -7.196 1.00 93.12 83 SER A CA 1
ATOM 638 C C . SER A 1 83 ? 1.187 0.835 -6.738 1.00 93.12 83 SER A C 1
ATOM 640 O O . SER A 1 83 ? 0.635 0.534 -5.684 1.00 93.12 83 SER A O 1
ATOM 642 N N . ALA A 1 84 ? 0.703 1.794 -7.530 1.00 95.12 84 ALA A N 1
ATOM 643 C CA . ALA A 1 84 ? -0.488 2.576 -7.207 1.00 95.12 84 ALA A CA 1
ATOM 644 C C . ALA A 1 84 ? -1.761 1.710 -7.183 1.00 95.12 84 ALA A C 1
ATOM 646 O O . ALA A 1 84 ? -2.571 1.816 -6.259 1.00 95.12 84 ALA A O 1
ATOM 647 N N . ILE A 1 85 ? -1.924 0.809 -8.158 1.00 96.19 85 ILE A N 1
ATOM 648 C CA . ILE A 1 85 ? -3.070 -0.115 -8.219 1.00 96.19 85 ILE A CA 1
ATOM 649 C C . ILE A 1 85 ? -3.000 -1.145 -7.081 1.00 96.19 85 ILE A C 1
ATOM 651 O O . ILE A 1 85 ? -4.010 -1.418 -6.420 1.00 96.19 85 ILE A O 1
ATOM 655 N N . GLY A 1 86 ? -1.806 -1.679 -6.805 1.00 95.81 86 GLY A N 1
ATOM 656 C CA . GLY A 1 86 ? -1.556 -2.553 -5.660 1.00 95.81 86 GLY A CA 1
ATOM 657 C C . GLY A 1 86 ? -1.892 -1.862 -4.340 1.00 95.81 86 GLY A C 1
ATOM 658 O O . GLY A 1 86 ? -2.602 -2.431 -3.509 1.00 95.81 86 GLY A O 1
ATOM 659 N N . PHE A 1 87 ? -1.457 -0.609 -4.169 1.00 94.62 87 PHE A N 1
ATOM 660 C CA . PHE A 1 87 ? -1.762 0.212 -2.997 1.00 94.62 87 PHE A CA 1
ATOM 661 C C . PHE A 1 87 ? -3.268 0.414 -2.831 1.00 94.62 87 PHE A C 1
ATOM 663 O O . PHE A 1 87 ? -3.790 0.168 -1.746 1.00 94.62 87 PHE A O 1
ATOM 670 N N . GLY A 1 88 ? -3.983 0.805 -3.889 1.00 95.38 88 GLY A N 1
ATOM 671 C CA . GLY A 1 88 ? -5.433 1.004 -3.835 1.00 95.38 88 GLY A CA 1
ATOM 672 C C . GLY A 1 88 ? -6.182 -0.261 -3.405 1.00 95.38 88 GLY A C 1
ATOM 673 O O . GLY A 1 88 ? -7.039 -0.207 -2.520 1.00 95.38 88 GLY A O 1
ATOM 674 N N . SER A 1 89 ? -5.803 -1.410 -3.969 1.00 95.94 89 SER A N 1
ATOM 675 C CA . SER A 1 89 ? -6.400 -2.718 -3.662 1.00 95.94 89 SER A CA 1
ATOM 676 C C . SER A 1 89 ? -6.146 -3.141 -2.212 1.00 95.94 89 SER A C 1
ATOM 678 O O . SER A 1 89 ? -7.068 -3.528 -1.488 1.00 95.94 89 SER A O 1
ATOM 680 N N . ALA A 1 90 ? -4.898 -3.012 -1.763 1.00 94.25 90 ALA A N 1
ATOM 681 C CA . ALA A 1 90 ? -4.483 -3.310 -0.400 1.00 94.25 90 ALA A CA 1
ATOM 682 C C . ALA A 1 90 ? -5.158 -2.378 0.618 1.00 94.25 90 ALA A C 1
ATOM 684 O O . ALA A 1 90 ? -5.708 -2.837 1.617 1.00 94.25 90 ALA A O 1
ATOM 685 N N . ASN A 1 91 ? -5.193 -1.073 0.337 1.00 93.00 91 ASN A N 1
ATOM 686 C CA . ASN A 1 91 ? -5.820 -0.074 1.195 1.00 93.00 91 ASN A CA 1
ATOM 687 C C . ASN A 1 91 ? -7.330 -0.309 1.337 1.00 93.00 91 ASN A C 1
ATOM 689 O O . ASN A 1 91 ? -7.860 -0.209 2.444 1.00 93.00 91 ASN A O 1
ATOM 693 N N . LEU A 1 92 ? -8.019 -0.680 0.253 1.00 93.19 92 LEU A N 1
ATOM 694 C CA . LEU A 1 92 ? -9.437 -1.030 0.309 1.00 93.19 92 LEU A CA 1
ATOM 695 C C . LEU A 1 92 ? -9.674 -2.254 1.202 1.00 93.19 92 LEU A C 1
ATOM 697 O O . LEU A 1 92 ? -10.527 -2.209 2.090 1.00 93.19 92 LEU A O 1
ATOM 701 N N . PHE A 1 93 ? -8.895 -3.323 1.024 1.00 94.62 93 PHE A N 1
ATOM 702 C CA . PHE A 1 93 ? -8.969 -4.502 1.889 1.00 94.62 93 PHE A CA 1
ATOM 703 C C . PHE A 1 93 ? -8.700 -4.154 3.356 1.00 94.62 93 PHE A C 1
ATOM 705 O O . PHE A 1 93 ? -9.457 -4.551 4.248 1.00 94.62 93 PHE A O 1
ATOM 712 N N . ALA A 1 94 ? -7.646 -3.382 3.616 1.00 90.38 94 ALA A N 1
ATOM 713 C CA . ALA A 1 94 ? -7.286 -2.951 4.954 1.00 90.38 94 ALA A CA 1
ATOM 714 C C . ALA A 1 94 ? -8.417 -2.125 5.575 1.00 90.38 94 ALA A C 1
ATOM 716 O O . ALA A 1 94 ? -8.792 -2.377 6.715 1.00 90.38 94 ALA A O 1
ATOM 717 N N . TYR A 1 95 ? -9.019 -1.189 4.844 1.00 88.94 95 TYR A N 1
ATOM 718 C CA . TYR A 1 95 ? -10.144 -0.401 5.342 1.00 88.94 95 TYR A CA 1
ATOM 719 C C . TYR A 1 95 ? -11.348 -1.283 5.692 1.00 88.94 95 TYR A C 1
ATOM 721 O O . TYR A 1 95 ? -11.853 -1.219 6.817 1.00 88.94 95 TYR A O 1
ATOM 729 N N . LEU A 1 96 ? -11.779 -2.143 4.762 1.00 89.75 96 LEU A N 1
ATOM 730 C CA . LEU A 1 96 ? -12.936 -3.019 4.958 1.00 89.75 96 LEU A CA 1
ATOM 731 C C . LEU A 1 96 ? -12.734 -3.937 6.161 1.00 89.75 96 LEU A C 1
ATOM 733 O O . LEU A 1 96 ? -13.624 -4.061 7.005 1.00 89.75 96 LEU A O 1
ATOM 737 N N . THR A 1 97 ? -11.550 -4.539 6.279 1.00 88.56 97 THR A N 1
ATOM 738 C CA . THR A 1 97 ? -11.248 -5.444 7.389 1.00 88.56 97 THR A CA 1
ATOM 739 C C . THR A 1 97 ? -11.189 -4.717 8.727 1.00 88.56 97 THR A C 1
ATOM 741 O O . THR A 1 97 ? -11.753 -5.182 9.722 1.00 88.56 97 THR A O 1
ATOM 744 N N . ASN A 1 98 ? -10.589 -3.527 8.743 1.00 83.81 98 ASN A N 1
ATOM 745 C CA . ASN A 1 98 ? -10.476 -2.710 9.940 1.00 83.81 98 ASN A CA 1
ATOM 746 C C . ASN A 1 98 ? -11.836 -2.224 10.447 1.00 83.81 98 ASN A C 1
ATOM 748 O O . ASN A 1 98 ? -12.126 -2.347 11.635 1.00 83.81 98 ASN A O 1
ATOM 752 N N . VAL A 1 99 ? -12.707 -1.747 9.560 1.00 81.88 99 VAL A N 1
ATOM 753 C CA . VAL A 1 99 ? -14.061 -1.295 9.917 1.00 81.88 99 VAL A CA 1
ATOM 754 C C . VAL A 1 99 ? -14.976 -2.455 10.327 1.00 81.88 99 VAL A C 1
ATOM 756 O O . VAL A 1 99 ? -15.848 -2.305 11.193 1.00 81.88 99 VAL A O 1
ATOM 759 N N . ARG A 1 100 ? -14.820 -3.625 9.698 1.00 82.44 100 ARG A N 1
ATOM 760 C CA . ARG A 1 100 ? -15.687 -4.783 9.944 1.00 82.44 100 ARG A CA 1
ATOM 761 C C . ARG A 1 100 ? -15.303 -5.535 11.219 1.00 82.44 100 ARG A C 1
ATOM 763 O O . ARG A 1 100 ? -16.219 -5.947 11.934 1.00 82.44 100 ARG A O 1
ATOM 770 N N . TRP A 1 101 ? -14.007 -5.694 11.505 1.00 78.31 101 TRP A N 1
ATOM 771 C CA . TRP A 1 101 ? -13.516 -6.643 12.516 1.00 78.31 101 TRP A CA 1
ATOM 772 C C . TRP A 1 101 ? -12.556 -6.072 13.571 1.00 78.31 101 TRP A C 1
ATOM 774 O O . TRP A 1 101 ? -12.391 -6.717 14.611 1.00 78.31 101 TRP A O 1
ATOM 784 N N . VAL A 1 102 ? -11.930 -4.911 13.341 1.00 72.62 102 VAL A N 1
ATOM 785 C CA . VAL A 1 102 ? -10.875 -4.378 14.233 1.00 72.62 102 VAL A CA 1
ATOM 786 C C . VAL A 1 102 ? -11.352 -3.200 15.077 1.00 72.62 102 VAL A C 1
ATOM 788 O O . VAL A 1 102 ? -11.069 -3.156 16.269 1.00 72.62 102 VAL A O 1
ATOM 791 N N . PHE A 1 103 ? -12.058 -2.242 14.478 1.00 72.50 103 PHE A N 1
ATOM 792 C CA . PHE A 1 103 ? -12.473 -1.006 15.136 1.00 72.50 103 PHE A CA 1
ATOM 793 C C . PHE A 1 103 ? -13.998 -0.918 15.257 1.00 72.50 103 PHE A C 1
ATOM 795 O O . PHE A 1 103 ? -14.740 -1.205 14.313 1.00 72.50 103 PHE A O 1
ATOM 802 N N . GLN A 1 104 ? -14.482 -0.444 16.407 1.00 67.12 104 GLN A N 1
ATOM 803 C CA . GLN A 1 104 ? -15.846 0.067 16.521 1.00 67.12 104 GLN A CA 1
ATOM 804 C C . GLN A 1 104 ? -15.910 1.443 15.845 1.00 67.12 104 GLN A C 1
ATOM 806 O O . GLN A 1 104 ? -15.482 2.445 16.407 1.00 67.12 104 GLN A O 1
ATOM 811 N N . GLY A 1 105 ? -16.388 1.476 14.598 1.00 60.88 105 GLY A N 1
ATOM 812 C CA . GLY A 1 105 ? -16.676 2.736 13.900 1.00 60.88 105 GLY A CA 1
ATOM 813 C C . GLY A 1 105 ? -17.896 3.462 14.480 1.00 60.88 105 GLY A C 1
ATOM 814 O O . GLY A 1 105 ? -18.621 2.896 15.297 1.00 60.88 105 GLY A O 1
ATOM 815 N N . GLY A 1 106 ? -18.153 4.684 14.010 1.00 64.88 106 GLY A N 1
ATOM 816 C CA . GLY A 1 106 ? -19.342 5.463 14.398 1.00 64.88 106 GLY A CA 1
ATOM 817 C C . GLY A 1 106 ? -19.065 6.873 14.922 1.00 64.88 106 GLY A C 1
ATOM 818 O O . GLY A 1 106 ? -20.012 7.603 15.195 1.00 64.88 106 GLY A O 1
ATOM 819 N N . ARG A 1 107 ? -17.794 7.286 15.028 1.00 68.81 107 ARG A N 1
ATOM 820 C CA . ARG A 1 107 ? -17.432 8.681 15.353 1.00 68.81 107 ARG A CA 1
ATOM 821 C C . ARG A 1 107 ? -17.619 9.624 14.160 1.00 68.81 107 ARG A C 1
ATOM 823 O O . ARG A 1 107 ? -17.941 10.790 14.350 1.00 68.81 107 ARG A O 1
ATOM 830 N N . HIS A 1 108 ? -17.419 9.120 12.946 1.00 74.44 108 HIS A N 1
ATOM 831 C CA . HIS A 1 108 ? -17.651 9.848 11.700 1.00 74.44 108 HIS A CA 1
ATOM 832 C C . HIS A 1 108 ? -18.516 8.999 10.759 1.00 74.44 108 HIS A C 1
ATOM 834 O O . HIS A 1 108 ? -18.695 7.798 10.973 1.00 74.44 108 HIS A O 1
ATOM 840 N N . ASN A 1 109 ? -19.053 9.608 9.697 1.00 83.44 109 ASN A N 1
ATOM 841 C CA . ASN A 1 109 ? -19.705 8.840 8.638 1.00 83.44 109 ASN A CA 1
ATOM 842 C C . ASN A 1 109 ? -18.670 7.959 7.896 1.00 83.44 109 ASN A C 1
ATOM 844 O O . ASN A 1 109 ? -17.464 8.220 7.926 1.00 83.44 109 ASN A O 1
ATOM 848 N N . ARG A 1 110 ? -19.135 6.905 7.215 1.00 80.75 110 ARG A N 1
ATOM 849 C CA . ARG A 1 110 ? -18.247 5.911 6.579 1.00 80.75 110 ARG A CA 1
ATOM 850 C C . ARG A 1 110 ? -17.310 6.503 5.528 1.00 80.75 110 ARG A C 1
ATOM 852 O O . ARG A 1 110 ? -16.178 6.044 5.406 1.00 80.75 110 ARG A O 1
ATOM 859 N N . ILE A 1 111 ? -17.769 7.525 4.809 1.00 84.38 111 ILE A N 1
ATOM 860 C CA . ILE A 1 111 ? -17.002 8.193 3.755 1.00 84.38 111 ILE A CA 1
ATOM 861 C C . ILE A 1 111 ? -15.815 8.945 4.369 1.00 84.38 111 ILE A C 1
ATOM 863 O O . ILE A 1 111 ? -14.678 8.763 3.941 1.00 84.38 111 ILE A O 1
ATOM 867 N N . THR A 1 112 ? -16.046 9.722 5.426 1.00 81.06 112 THR A N 1
ATOM 868 C CA . THR A 1 112 ? -14.989 10.428 6.156 1.00 81.06 112 THR A CA 1
ATOM 869 C C . THR A 1 112 ? -13.999 9.449 6.790 1.00 81.06 112 THR A C 1
ATOM 871 O O . THR A 1 112 ? -12.792 9.662 6.688 1.00 81.06 112 THR A O 1
ATOM 874 N N . GLU A 1 113 ? -14.473 8.348 7.390 1.00 80.25 113 GLU A N 1
ATOM 875 C CA . GLU A 1 113 ? -13.593 7.293 7.922 1.00 80.25 113 GLU A CA 1
ATOM 876 C C . GLU A 1 113 ? -12.684 6.713 6.823 1.00 80.25 113 GLU A C 1
ATOM 878 O O . GLU A 1 113 ? -11.492 6.513 7.055 1.00 80.25 113 GLU A O 1
ATOM 883 N N . PHE A 1 114 ? -13.224 6.484 5.621 1.00 86.25 114 PHE A N 1
ATOM 884 C CA . PHE A 1 114 ? -12.463 5.981 4.478 1.00 86.25 114 PHE A CA 1
ATOM 885 C C . PHE A 1 114 ? -11.391 6.966 4.009 1.00 86.25 114 PHE A C 1
ATOM 887 O O . PHE A 1 114 ? -10.243 6.562 3.822 1.00 86.25 114 PHE A O 1
ATOM 894 N N . PHE A 1 115 ? -11.726 8.248 3.844 1.00 86.88 115 PHE A N 1
ATOM 895 C CA . PHE A 1 115 ? -10.762 9.249 3.379 1.00 86.88 115 PHE A CA 1
ATOM 896 C C . PHE A 1 115 ? -9.657 9.522 4.397 1.00 86.88 115 PHE A C 1
ATOM 898 O O . PHE A 1 115 ? -8.502 9.647 4.005 1.00 86.88 115 PHE A O 1
ATOM 905 N N . LEU A 1 116 ? -9.970 9.552 5.694 1.00 83.94 116 LEU A N 1
ATOM 906 C CA . LEU A 1 116 ? -8.950 9.703 6.735 1.00 83.94 116 LEU A CA 1
ATOM 907 C C . LEU A 1 116 ? -8.018 8.487 6.786 1.00 83.94 116 LEU A C 1
AT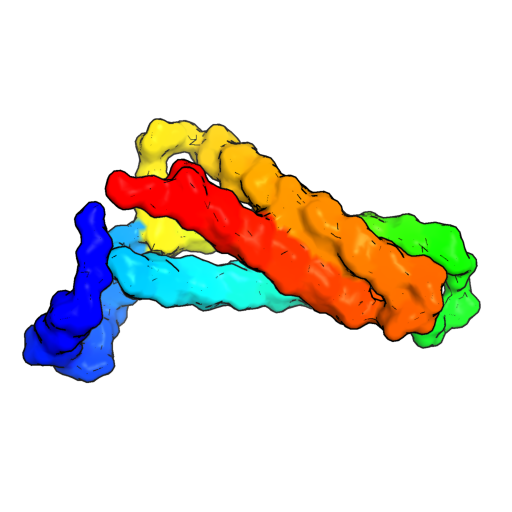OM 909 O O . LEU A 1 116 ? -6.798 8.644 6.832 1.00 83.94 116 LEU A O 1
ATOM 913 N N . PHE A 1 117 ? -8.583 7.275 6.727 1.00 84.19 117 PHE A N 1
ATOM 914 C CA . PHE A 1 117 ? -7.806 6.036 6.685 1.00 84.19 117 PHE A CA 1
ATOM 915 C C . PHE A 1 117 ? -6.883 6.003 5.462 1.00 84.19 117 PHE A C 1
ATOM 917 O O . PHE A 1 117 ? -5.685 5.745 5.589 1.00 84.19 117 PHE A O 1
ATOM 924 N N . SER A 1 118 ? -7.446 6.296 4.291 1.00 89.31 118 SER A N 1
ATOM 925 C CA . SER A 1 118 ? -6.741 6.234 3.012 1.00 89.31 118 SER A CA 1
ATOM 926 C C . SER A 1 118 ? -5.731 7.362 2.862 1.00 89.31 118 SER A C 1
ATOM 928 O O . SER A 1 118 ? -4.660 7.132 2.321 1.00 89.31 118 SER A O 1
ATOM 930 N N . GLY A 1 119 ? -6.026 8.560 3.371 1.00 88.69 119 GLY A N 1
ATOM 931 C CA . GLY A 1 119 ? -5.125 9.709 3.317 1.00 88.69 119 GLY A CA 1
ATOM 932 C C . GLY A 1 119 ? -3.834 9.458 4.092 1.00 88.69 119 GLY A C 1
ATOM 933 O O . GLY A 1 119 ? -2.746 9.679 3.567 1.00 88.69 119 GLY A O 1
ATOM 934 N N . VAL A 1 120 ? -3.937 8.903 5.302 1.00 85.44 120 VAL A N 1
ATOM 935 C CA . VAL A 1 120 ? -2.757 8.503 6.086 1.00 85.44 120 VAL A CA 1
ATOM 936 C C . VAL A 1 120 ? -1.963 7.411 5.367 1.00 85.44 120 VAL A C 1
ATOM 938 O O . VAL A 1 120 ? -0.740 7.506 5.257 1.00 85.44 120 VAL A O 1
ATOM 941 N N . ALA A 1 121 ? -2.652 6.392 4.846 1.00 87.62 121 ALA A N 1
ATOM 942 C CA . ALA A 1 121 ? -2.001 5.312 4.115 1.00 87.62 121 ALA A CA 1
ATOM 943 C C . ALA A 1 121 ? -1.309 5.810 2.839 1.00 87.62 121 ALA A C 1
ATOM 945 O O . ALA A 1 121 ? -0.214 5.351 2.521 1.00 87.62 121 ALA A O 1
ATOM 946 N N . PHE A 1 122 ? -1.918 6.777 2.153 1.00 90.69 122 PHE A N 1
ATOM 947 C CA . PHE A 1 122 ? -1.406 7.378 0.930 1.00 90.69 122 PHE A CA 1
ATOM 948 C C . PHE A 1 122 ? -0.126 8.169 1.181 1.00 90.69 122 PHE A C 1
ATOM 950 O O . PHE A 1 122 ? 0.845 7.980 0.457 1.00 90.69 122 PHE A O 1
ATOM 957 N N . VAL A 1 123 ? -0.076 8.985 2.239 1.00 88.50 123 VAL A N 1
ATOM 958 C CA . VAL A 1 123 ? 1.160 9.688 2.624 1.00 88.50 123 VAL A CA 1
ATOM 959 C C . VAL A 1 123 ? 2.281 8.686 2.899 1.00 88.50 123 VAL A C 1
ATOM 961 O O . VAL A 1 123 ? 3.389 8.857 2.397 1.00 88.50 123 VAL A O 1
ATOM 964 N N . GLY A 1 124 ? 1.990 7.608 3.633 1.00 87.38 124 GLY A N 1
ATOM 965 C CA . GLY A 1 124 ? 2.970 6.552 3.885 1.00 87.38 124 GLY A CA 1
ATOM 966 C C . GLY A 1 124 ? 3.474 5.883 2.605 1.00 87.38 124 GLY A C 1
ATOM 967 O O . GLY A 1 124 ? 4.676 5.667 2.464 1.00 87.38 124 GLY A O 1
ATOM 968 N N . TRP A 1 125 ? 2.573 5.616 1.659 1.00 91.25 125 TRP A N 1
ATOM 969 C CA . TRP A 1 125 ? 2.922 5.056 0.356 1.00 91.25 125 TRP A CA 1
ATOM 970 C C . TRP A 1 125 ? 3.784 6.001 -0.482 1.00 91.25 125 TRP A C 1
ATOM 972 O O . TRP A 1 125 ? 4.828 5.581 -0.970 1.00 91.25 125 TRP A O 1
ATOM 982 N N . VAL A 1 126 ? 3.425 7.284 -0.583 1.00 90.69 126 VAL A N 1
ATOM 983 C CA . VAL A 1 126 ? 4.224 8.292 -1.303 1.00 90.69 126 VAL A CA 1
ATOM 984 C C . VAL A 1 126 ? 5.628 8.408 -0.710 1.00 90.69 126 VAL A C 1
ATOM 986 O O . VAL A 1 126 ? 6.610 8.420 -1.449 1.00 90.69 126 VAL A O 1
ATOM 989 N N . VAL A 1 127 ? 5.744 8.434 0.620 1.00 87.69 127 VAL A N 1
ATOM 990 C CA . VAL A 1 127 ? 7.048 8.465 1.296 1.00 87.69 127 VAL A CA 1
ATOM 991 C C . VAL A 1 127 ? 7.845 7.189 1.016 1.00 87.69 127 VAL A C 1
ATOM 993 O O . VAL A 1 127 ? 9.049 7.274 0.805 1.00 87.69 127 VAL A O 1
ATOM 996 N N . GLY A 1 128 ? 7.198 6.022 0.962 1.00 85.69 128 GLY A N 1
ATOM 997 C CA . GLY A 1 128 ? 7.843 4.755 0.604 1.00 85.69 128 GLY A CA 1
ATOM 998 C C . GLY A 1 128 ? 8.258 4.654 -0.863 1.00 85.69 128 GLY A C 1
ATOM 999 O O . GLY A 1 128 ? 9.267 4.017 -1.165 1.00 85.69 128 GLY A O 1
ATOM 1000 N N . MET A 1 129 ? 7.536 5.317 -1.766 1.00 88.00 129 MET A N 1
ATOM 1001 C CA . MET A 1 129 ? 7.855 5.363 -3.194 1.00 88.00 129 MET A CA 1
ATOM 1002 C C . MET A 1 129 ? 9.182 6.062 -3.481 1.00 88.00 129 MET A C 1
ATOM 1004 O O . MET A 1 129 ? 9.855 5.666 -4.423 1.00 88.00 129 MET A O 1
ATOM 1008 N N . ILE A 1 130 ? 9.599 7.038 -2.668 1.00 85.88 130 ILE A N 1
ATOM 1009 C CA . ILE A 1 130 ? 10.877 7.746 -2.849 1.00 85.88 130 ILE A CA 1
ATOM 1010 C C . ILE A 1 130 ? 12.075 6.776 -2.788 1.00 85.88 130 ILE A C 1
ATOM 1012 O O . ILE A 1 130 ? 12.770 6.640 -3.794 1.00 85.88 130 ILE A O 1
ATOM 1016 N N . PRO A 1 131 ? 12.327 6.050 -1.678 1.00 81.62 131 PRO A N 1
ATOM 1017 C CA . PRO A 1 131 ? 13.437 5.105 -1.614 1.00 81.62 131 PRO A CA 1
ATOM 1018 C C . PRO A 1 131 ? 13.238 3.893 -2.535 1.00 81.62 131 PRO A C 1
ATOM 1020 O O . PRO A 1 131 ? 14.221 3.372 -3.049 1.00 81.62 131 PRO A O 1
ATOM 1023 N N . GLY A 1 132 ? 11.998 3.461 -2.797 1.00 81.31 132 GLY A N 1
ATOM 1024 C CA . GLY A 1 132 ? 11.728 2.396 -3.771 1.00 81.31 132 GLY A CA 1
ATOM 1025 C C . GLY A 1 132 ? 12.107 2.786 -5.204 1.00 81.31 132 GLY A C 1
ATOM 1026 O O . GLY A 1 132 ? 12.692 1.989 -5.931 1.00 81.31 132 GLY A O 1
ATOM 1027 N N . TYR A 1 133 ? 11.822 4.027 -5.597 1.00 82.50 133 TYR A N 1
ATOM 1028 C CA . TYR A 1 133 ? 12.197 4.569 -6.899 1.00 82.50 133 TYR A CA 1
ATOM 1029 C C . TYR A 1 133 ? 13.711 4.777 -7.016 1.00 82.50 133 TYR A C 1
ATOM 1031 O O . TYR A 1 133 ? 14.300 4.384 -8.018 1.00 82.50 133 TYR A O 1
ATOM 1039 N N . LEU A 1 134 ? 14.357 5.326 -5.982 1.00 81.00 134 LEU A N 1
ATOM 1040 C CA . LEU A 1 134 ? 15.816 5.490 -5.960 1.00 81.00 134 LEU A CA 1
ATOM 1041 C C . LEU A 1 134 ? 16.544 4.141 -6.064 1.00 81.00 134 LEU A C 1
ATOM 1043 O O . LEU A 1 134 ? 17.510 4.023 -6.812 1.00 81.00 134 LEU A O 1
ATOM 1047 N N . ALA A 1 135 ? 16.028 3.102 -5.401 1.00 78.25 135 ALA A N 1
ATOM 1048 C CA . ALA A 1 135 ? 16.570 1.747 -5.499 1.00 78.25 135 ALA A CA 1
ATOM 1049 C C . ALA A 1 135 ? 16.534 1.185 -6.938 1.00 78.25 135 ALA A C 1
ATOM 1051 O O . ALA A 1 135 ? 17.424 0.422 -7.314 1.00 78.25 135 ALA A O 1
ATOM 1052 N N . LEU A 1 136 ? 15.547 1.593 -7.750 1.00 76.69 136 LEU A N 1
ATOM 1053 C CA . LEU A 1 136 ? 15.454 1.243 -9.174 1.00 76.69 136 LEU A CA 1
ATOM 1054 C C . LEU A 1 136 ? 16.380 2.080 -10.068 1.00 76.69 136 LEU A C 1
ATOM 1056 O O . LEU A 1 136 ? 16.835 1.583 -11.095 1.00 76.69 136 LEU A O 1
ATOM 1060 N N . GLU A 1 137 ? 16.630 3.354 -9.742 1.00 72.75 137 GLU A N 1
ATOM 1061 C CA . GLU A 1 137 ? 17.451 4.235 -10.589 1.00 72.75 137 GLU A CA 1
ATOM 1062 C C . GLU A 1 137 ? 18.932 3.885 -10.570 1.00 72.75 137 GLU A C 1
ATOM 1064 O O . GLU A 1 137 ? 19.588 3.974 -11.606 1.00 72.75 137 GLU A O 1
ATOM 1069 N N . GLU A 1 138 ? 19.454 3.472 -9.420 1.00 63.50 138 GLU A N 1
ATOM 1070 C CA . GLU A 1 138 ? 20.879 3.178 -9.274 1.00 63.50 138 GLU A CA 1
ATOM 1071 C C . GLU A 1 138 ? 21.260 1.786 -9.821 1.00 63.50 138 GLU A C 1
ATOM 1073 O O . GLU A 1 138 ? 22.420 1.391 -9.761 1.00 63.50 138 GLU A O 1
ATOM 1078 N N . GLY A 1 139 ? 20.298 1.015 -10.352 1.00 61.66 139 GLY A N 1
ATOM 1079 C CA . GLY A 1 139 ? 20.521 -0.373 -10.785 1.00 61.66 139 GLY A CA 1
ATOM 1080 C C . GLY A 1 139 ? 20.900 -1.309 -9.629 1.00 61.66 139 GLY A C 1
ATOM 1081 O O . GLY A 1 139 ? 21.383 -2.416 -9.853 1.00 61.66 139 GLY A O 1
ATOM 1082 N N . HIS A 1 140 ? 20.706 -0.859 -8.387 1.00 62.84 140 HIS A N 1
ATOM 1083 C CA . HIS A 1 140 ? 21.088 -1.573 -7.173 1.00 62.84 140 HIS A CA 1
ATOM 1084 C C . HIS A 1 140 ? 20.062 -2.640 -6.760 1.00 62.84 140 HIS A C 1
ATOM 1086 O O . HIS A 1 140 ? 20.380 -3.509 -5.946 1.00 62.84 140 HIS A O 1
ATOM 1092 N N . ALA A 1 141 ? 18.830 -2.580 -7.280 1.00 72.25 141 ALA A N 1
ATOM 1093 C CA . ALA A 1 141 ? 17.735 -3.424 -6.824 1.00 72.25 141 ALA A CA 1
ATOM 1094 C C . ALA A 1 141 ? 16.668 -3.673 -7.901 1.00 72.25 141 ALA A C 1
ATOM 1096 O O . ALA A 1 141 ? 16.114 -2.735 -8.472 1.00 72.25 141 ALA A O 1
ATOM 1097 N N . GLY A 1 142 ? 16.296 -4.944 -8.079 1.00 81.06 142 GLY A N 1
ATOM 1098 C CA . GLY A 1 142 ? 15.163 -5.329 -8.919 1.00 81.06 142 GLY A CA 1
ATOM 1099 C C . GLY A 1 142 ? 13.804 -4.937 -8.331 1.00 81.06 142 GLY A C 1
ATOM 1100 O O . GLY A 1 142 ? 13.665 -4.647 -7.139 1.00 81.06 142 GLY A O 1
ATOM 1101 N N . SER A 1 143 ? 12.760 -4.981 -9.161 1.00 81.19 143 SER A N 1
ATOM 1102 C CA . SER A 1 143 ? 11.416 -4.468 -8.839 1.00 81.19 143 SER A CA 1
ATOM 1103 C C . SER A 1 143 ? 10.785 -5.069 -7.577 1.00 81.19 143 SER A C 1
ATOM 1105 O O . SER A 1 143 ? 10.038 -4.382 -6.884 1.00 81.19 143 SER A O 1
ATOM 1107 N N . TRP A 1 144 ? 11.122 -6.314 -7.224 1.00 85.69 144 TRP A N 1
ATOM 1108 C CA . TRP A 1 144 ? 10.704 -6.948 -5.965 1.00 85.69 144 TRP A CA 1
ATOM 1109 C C . TRP A 1 144 ? 11.334 -6.312 -4.723 1.00 85.69 144 TRP A C 1
ATOM 1111 O O . TRP A 1 144 ? 10.672 -6.135 -3.700 1.00 85.69 144 TRP A O 1
ATOM 1121 N N . VAL A 1 145 ? 12.614 -5.954 -4.800 1.00 85.31 145 VAL A N 1
ATOM 1122 C CA . VAL A 1 145 ? 13.324 -5.300 -3.698 1.00 85.31 145 VAL A CA 1
ATOM 1123 C C . VAL A 1 145 ? 12.795 -3.878 -3.531 1.00 85.31 145 VAL A C 1
ATOM 1125 O O . VAL A 1 145 ? 12.459 -3.475 -2.417 1.00 85.31 145 VAL A O 1
ATOM 1128 N N . ALA A 1 146 ? 12.615 -3.155 -4.638 1.00 83.94 146 ALA A N 1
ATOM 1129 C CA . ALA A 1 146 ? 12.018 -1.825 -4.639 1.00 83.94 146 ALA A CA 1
ATOM 1130 C C . ALA A 1 146 ? 10.603 -1.822 -4.033 1.00 83.94 146 ALA A C 1
ATOM 1132 O O . ALA A 1 146 ? 10.320 -1.028 -3.135 1.00 83.94 146 ALA A O 1
ATOM 1133 N N . SER A 1 147 ? 9.724 -2.747 -4.440 1.00 85.31 147 SER A N 1
ATOM 1134 C CA . SER A 1 147 ? 8.371 -2.858 -3.872 1.00 85.31 147 SER A CA 1
ATOM 1135 C C . SER A 1 147 ? 8.387 -3.253 -2.387 1.00 85.31 147 SER A C 1
ATOM 1137 O O . SER A 1 147 ? 7.548 -2.794 -1.603 1.00 85.31 147 SER A O 1
ATOM 1139 N N . GLY A 1 148 ? 9.362 -4.065 -1.968 1.00 86.94 148 GLY A N 1
ATOM 1140 C CA . GLY A 1 148 ? 9.613 -4.402 -0.568 1.00 86.94 148 GLY A CA 1
ATOM 1141 C C . GLY A 1 148 ? 9.979 -3.178 0.274 1.00 86.94 148 GLY A C 1
ATOM 1142 O O . GLY A 1 148 ? 9.393 -2.972 1.337 1.00 86.94 148 GLY A O 1
ATOM 1143 N N . VAL A 1 149 ? 10.871 -2.318 -0.224 1.00 85.25 149 VAL A N 1
ATOM 1144 C CA . VAL A 1 149 ? 11.238 -1.050 0.430 1.00 85.25 149 VAL A CA 1
ATOM 1145 C C . VAL A 1 149 ? 10.016 -0.146 0.586 1.00 85.25 149 VAL A C 1
ATOM 1147 O O . VAL A 1 149 ? 9.746 0.325 1.695 1.00 85.25 149 VAL A O 1
ATOM 1150 N N . VAL A 1 150 ? 9.224 0.022 -0.481 1.00 84.75 150 VAL A N 1
ATOM 1151 C CA . VAL A 1 150 ? 7.959 0.778 -0.430 1.00 84.75 150 VAL A CA 1
ATOM 1152 C C . VAL A 1 150 ? 7.058 0.222 0.669 1.00 84.75 150 VAL A C 1
ATOM 1154 O O . VAL A 1 150 ? 6.533 0.983 1.481 1.00 84.75 150 VAL A O 1
ATOM 1157 N N . THR A 1 151 ? 6.913 -1.102 0.735 1.00 86.06 151 THR A N 1
ATOM 1158 C CA . THR A 1 151 ? 6.070 -1.787 1.722 1.00 86.06 151 THR A CA 1
ATOM 1159 C C . THR A 1 151 ? 6.527 -1.498 3.150 1.00 86.06 151 THR A C 1
ATOM 1161 O O . THR A 1 151 ? 5.717 -1.077 3.975 1.00 86.06 151 THR A O 1
ATOM 1164 N N . VAL A 1 152 ? 7.814 -1.684 3.453 1.00 86.12 152 VAL A N 1
ATOM 1165 C CA . VAL A 1 152 ? 8.359 -1.482 4.805 1.00 86.12 152 VAL A CA 1
ATOM 1166 C C . VAL A 1 152 ? 8.167 -0.037 5.257 1.00 86.12 152 VAL A C 1
ATOM 1168 O O . VAL A 1 152 ? 7.630 0.206 6.339 1.00 86.12 152 VAL A O 1
ATOM 1171 N N . VAL A 1 153 ? 8.531 0.928 4.411 1.00 81.19 153 VAL A N 1
ATOM 1172 C CA . VAL A 1 153 ? 8.394 2.356 4.731 1.00 81.19 153 VAL A CA 1
ATOM 1173 C C . VAL A 1 153 ? 6.924 2.738 4.904 1.00 81.19 153 VAL A C 1
ATOM 1175 O O . VAL A 1 153 ? 6.577 3.421 5.868 1.00 81.19 153 VAL A O 1
ATOM 1178 N N . SER A 1 154 ? 6.039 2.228 4.045 1.00 79.94 154 SER A N 1
ATOM 1179 C CA . SER A 1 154 ? 4.594 2.472 4.136 1.00 79.94 154 SER A CA 1
ATOM 1180 C C . SER A 1 154 ? 3.993 1.918 5.423 1.00 79.94 154 SER A C 1
ATOM 1182 O O . SER A 1 154 ? 3.137 2.564 6.030 1.00 79.94 154 SER A O 1
ATOM 1184 N N . VAL A 1 155 ? 4.422 0.730 5.860 1.00 80.69 155 VAL A N 1
ATOM 1185 C CA . VAL A 1 155 ? 3.974 0.114 7.117 1.00 80.69 155 VAL A CA 1
ATOM 1186 C C . VAL A 1 155 ? 4.440 0.941 8.312 1.00 80.69 155 VAL A C 1
ATOM 1188 O O . VAL A 1 155 ? 3.636 1.218 9.203 1.00 80.69 155 VAL A O 1
ATOM 1191 N N . ILE A 1 156 ? 5.698 1.388 8.316 1.00 77.94 156 ILE A N 1
ATOM 1192 C CA . ILE A 1 156 ? 6.256 2.231 9.382 1.00 77.94 156 ILE A CA 1
ATOM 1193 C C . ILE A 1 156 ? 5.520 3.572 9.451 1.00 77.94 156 ILE A C 1
ATOM 1195 O O . ILE A 1 156 ? 5.058 3.960 10.523 1.00 77.94 156 ILE A O 1
ATOM 1199 N N . ALA A 1 157 ? 5.347 4.256 8.320 1.00 70.81 157 ALA A N 1
ATOM 1200 C CA . ALA A 1 157 ? 4.627 5.524 8.257 1.00 70.81 157 ALA A CA 1
ATOM 1201 C C . ALA A 1 157 ? 3.172 5.371 8.729 1.00 70.81 157 ALA A C 1
ATOM 1203 O O . ALA A 1 157 ? 2.702 6.149 9.561 1.00 70.81 157 ALA A O 1
ATOM 1204 N N . ASN A 1 158 ? 2.481 4.310 8.295 1.00 76.81 158 ASN A N 1
ATOM 1205 C CA . ASN A 1 158 ? 1.139 3.990 8.783 1.00 76.81 158 ASN A CA 1
ATOM 1206 C C . ASN A 1 158 ? 1.112 3.738 10.293 1.00 76.81 158 ASN A C 1
ATOM 1208 O O . ASN A 1 158 ? 0.197 4.202 10.973 1.00 76.81 158 ASN A O 1
ATOM 1212 N N . PHE A 1 159 ? 2.092 3.012 10.831 1.00 70.44 159 PHE A N 1
ATOM 1213 C CA . PHE A 1 159 ? 2.187 2.756 12.265 1.00 70.44 159 PHE A CA 1
ATOM 1214 C C . PHE A 1 159 ? 2.400 4.051 13.053 1.00 70.44 159 PHE A C 1
ATOM 1216 O O . PHE A 1 159 ? 1.690 4.290 14.028 1.00 70.44 159 PHE A O 1
ATOM 1223 N N . ILE A 1 160 ? 3.317 4.913 12.608 1.00 65.25 160 ILE A N 1
ATOM 1224 C CA . ILE A 1 160 ? 3.614 6.200 13.247 1.00 65.25 160 ILE A CA 1
ATOM 1225 C C . ILE A 1 160 ? 2.378 7.097 13.235 1.00 65.25 160 ILE A C 1
ATOM 1227 O O . ILE A 1 160 ? 1.961 7.569 14.289 1.00 65.25 160 ILE A O 1
ATOM 1231 N N . CYS A 1 161 ? 1.732 7.283 12.083 1.00 66.00 161 CYS A N 1
ATOM 1232 C CA . CYS A 1 161 ? 0.541 8.121 11.996 1.00 66.00 161 CYS A CA 1
ATOM 1233 C C . CYS A 1 161 ? -0.609 7.577 12.851 1.00 66.00 161 CYS A C 1
ATOM 1235 O O . CYS A 1 161 ? -1.312 8.343 13.502 1.00 66.00 161 CYS A O 1
ATOM 1237 N N . ARG A 1 162 ? -0.794 6.257 12.925 1.00 66.19 162 ARG A N 1
ATOM 1238 C CA . ARG A 1 162 ? -1.843 5.676 13.776 1.00 66.19 162 ARG A CA 1
ATOM 1239 C C . ARG A 1 162 ? -1.497 5.791 15.258 1.00 66.19 162 ARG A C 1
ATOM 1241 O O . ARG A 1 162 ? -2.376 6.098 16.056 1.00 66.19 162 ARG A O 1
ATOM 1248 N N . LYS A 1 163 ? -0.226 5.640 15.632 1.00 58.34 163 LYS A N 1
ATOM 1249 C CA . LYS A 1 163 ? 0.234 5.873 17.006 1.00 58.34 163 LYS A CA 1
ATOM 1250 C C . LYS A 1 163 ? 0.081 7.340 17.422 1.00 58.34 163 LYS A C 1
ATOM 1252 O O . LYS A 1 163 ? -0.328 7.592 18.544 1.00 58.34 163 LYS A O 1
ATOM 1257 N N . LEU A 1 164 ? 0.368 8.292 16.534 1.00 55.19 164 LEU A N 1
ATOM 1258 C CA . LEU A 1 164 ? 0.377 9.724 16.855 1.00 55.19 164 LEU A CA 1
ATOM 1259 C C . LEU A 1 164 ? -0.984 10.420 16.700 1.00 55.19 164 LEU A C 1
ATOM 1261 O O . LEU A 1 164 ? -1.239 11.375 17.420 1.00 55.19 164 LEU A O 1
ATOM 1265 N N . PHE A 1 165 ? -1.853 9.965 15.790 1.00 51.66 165 PHE A N 1
ATOM 1266 C CA . PHE A 1 165 ? -3.145 10.617 15.517 1.00 51.66 165 PHE A CA 1
ATOM 1267 C C . PHE A 1 165 ? -4.366 9.820 15.991 1.00 51.66 165 PHE A C 1
ATOM 1269 O O . PHE A 1 165 ? -5.430 10.407 16.170 1.00 51.66 165 PHE A O 1
ATOM 1276 N N . ILE A 1 166 ? -4.248 8.499 16.182 1.00 51.12 166 ILE A N 1
ATOM 1277 C CA . ILE A 1 166 ? -5.379 7.638 16.580 1.00 51.12 166 ILE A CA 1
ATOM 1278 C C . ILE A 1 166 ? -5.236 7.151 18.027 1.00 51.12 166 ILE A C 1
ATOM 1280 O O . ILE A 1 166 ? -6.233 7.079 18.741 1.00 51.12 166 ILE A O 1
ATOM 1284 N N . PHE A 1 167 ? -4.015 6.859 18.479 1.00 43.69 167 PHE A N 1
ATOM 1285 C CA . PHE A 1 167 ? -3.731 6.368 19.831 1.00 43.69 167 PHE A CA 1
ATOM 1286 C C . PHE A 1 167 ? -2.889 7.364 20.639 1.00 43.69 167 PHE A C 1
ATOM 1288 O O . PHE A 1 167 ? -1.840 7.013 21.179 1.00 43.69 167 PHE A O 1
ATOM 1295 N N . VAL A 1 168 ? -3.348 8.612 20.719 1.00 39.12 168 VAL A N 1
ATOM 1296 C CA . VAL A 1 168 ? -2.856 9.535 21.754 1.00 39.12 168 VAL A CA 1
ATOM 1297 C C . VAL A 1 168 ? -3.349 9.010 23.122 1.00 39.12 168 VAL A C 1
ATOM 1299 O O . VAL A 1 168 ? -4.489 8.539 23.176 1.00 39.12 168 VAL A O 1
ATOM 1302 N N . PRO A 1 169 ? -2.496 8.989 24.171 1.00 44.66 169 PRO A N 1
ATOM 1303 C CA . PRO A 1 169 ? -2.791 8.416 25.494 1.00 44.66 169 PRO A CA 1
ATOM 1304 C C . PRO A 1 169 ? -4.093 8.894 26.149 1.00 44.66 169 PRO A C 1
ATOM 1306 O O . PRO A 1 169 ? -4.428 10.090 26.003 1.00 44.66 169 PRO A O 1
#

pLDDT: mean 77.77, std 14.56, range [39.12, 96.69]